Protein AF-A0AA38HRE5-F1 (afdb_monomer_lite)

Radius of gyration: 19.7 Å; chains: 1; bounding box: 34×54×56 Å

pLDDT: mean 73.83, std 14.95, range [38.78, 88.75]

Secondary structure (DSSP, 8-state):
--TTHHHHHHHHTSTTHHHHHHHHHHHHHTS-PPPGGGTHHHH---HHHHHHHHHHHHHHHHHHHHHTS----S---HHHHHHHHHHHHHHHHHHHHHHHHHHHHHHHHHHHHHS----------

InterPro domains:
  IPR055184 COMMD8, helical N-terminal domain [PF22838] (13-95)

Organism: NCBI:txid2755281

Foldseek 3Di:
DCVQLVLLLLCLPPPCLLVLLVQLLCCLLVNHHDDPVVPCPRRVDDPCNSVSNSVLLNVQLLCCLVVVHRDDVDCSDPSNSVSSVVSCVVCSVSNNVSVVVVVVVVVVVVVVVVPPPPPDDDDDD

Structure (mmCIF, N/CA/C/O backbone):
data_AF-A0AA38HRE5-F1
#
_entry.id   AF-A0AA38HRE5-F1
#
loop_
_atom_site.group_PDB
_atom_site.id
_atom_site.type_symbol
_atom_site.label_atom_id
_atom_site.label_alt_id
_atom_site.label_comp_id
_atom_site.label_asym_id
_atom_site.label_entity_id
_atom_site.label_seq_id
_atom_site.pdbx_PDB_ins_code
_atom_site.Cartn_x
_atom_site.Cartn_y
_atom_site.Cartn_z
_atom_site.occupancy
_atom_site.B_iso_or_equiv
_atom_site.auth_seq_id
_atom_site.auth_comp_id
_atom_site.auth_asym_id
_atom_site.auth_atom_id
_atom_site.pdbx_PDB_model_num
ATOM 1 N N . MET A 1 1 ? -7.333 11.075 -16.903 1.00 40.00 1 MET A N 1
ATOM 2 C CA . MET A 1 1 ? -6.446 10.182 -17.674 1.00 40.00 1 MET A CA 1
ATOM 3 C C . MET A 1 1 ? -5.690 9.348 -16.657 1.00 40.00 1 MET A C 1
ATOM 5 O O . MET A 1 1 ? -5.362 9.870 -15.601 1.00 40.00 1 MET A O 1
ATOM 9 N N . ALA A 1 2 ? -5.577 8.041 -16.874 1.00 45.72 2 ALA A N 1
ATOM 10 C CA . ALA A 1 2 ? -5.158 7.093 -15.846 1.00 45.72 2 ALA A CA 1
ATOM 11 C C . ALA A 1 2 ? -3.620 6.988 -15.777 1.00 45.72 2 ALA A C 1
ATOM 13 O O . ALA A 1 2 ? -3.050 5.948 -16.070 1.00 45.72 2 ALA A O 1
ATOM 14 N N . GLU A 1 3 ? -2.944 8.075 -15.398 1.00 49.94 3 GLU A N 1
ATOM 15 C CA . GLU A 1 3 ? -1.473 8.227 -15.467 1.00 49.94 3 GLU A CA 1
ATOM 16 C C . GLU A 1 3 ? -0.682 7.366 -14.449 1.00 49.94 3 GLU A C 1
ATOM 18 O O . GLU A 1 3 ? 0.523 7.512 -14.300 1.00 49.94 3 GLU A O 1
ATOM 23 N N . GLY A 1 4 ? -1.336 6.463 -13.708 1.00 51.53 4 GLY A N 1
ATOM 24 C CA . GLY A 1 4 ? -0.695 5.563 -12.725 1.00 51.53 4 GLY A CA 1
ATOM 25 C C . GLY A 1 4 ? -0.797 4.090 -13.064 1.00 51.53 4 GLY A C 1
ATOM 26 O O . GLY A 1 4 ? -0.166 3.254 -12.418 1.00 51.53 4 GLY A O 1
ATOM 27 N N . VAL A 1 5 ? -1.579 3.780 -14.094 1.00 59.25 5 VAL A N 1
ATOM 28 C CA . VAL A 1 5 ? -1.799 2.418 -14.562 1.00 59.25 5 VAL A CA 1
ATOM 29 C C . VAL A 1 5 ? -0.564 1.934 -15.311 1.00 59.25 5 VAL A C 1
ATOM 31 O O . VAL A 1 5 ? -0.135 0.812 -15.081 1.00 59.25 5 VAL A O 1
ATOM 34 N N . ASP A 1 6 ? 0.082 2.799 -16.097 1.00 66.31 6 ASP A N 1
ATOM 35 C CA . ASP A 1 6 ? 1.325 2.482 -16.807 1.00 66.31 6 ASP A CA 1
ATOM 36 C C . ASP A 1 6 ? 2.471 2.092 -15.864 1.00 66.31 6 ASP A C 1
ATOM 38 O O . ASP A 1 6 ? 3.144 1.087 -16.092 1.00 66.31 6 ASP A O 1
ATOM 42 N N . SER A 1 7 ? 2.672 2.821 -14.761 1.00 72.50 7 SER A N 1
ATOM 43 C CA . SER A 1 7 ? 3.726 2.494 -13.791 1.00 72.50 7 SER A CA 1
ATOM 44 C C . SER A 1 7 ? 3.420 1.180 -13.061 1.00 72.50 7 SER A C 1
ATOM 46 O O . SER A 1 7 ? 4.322 0.363 -12.874 1.00 72.50 7 SER A O 1
ATOM 48 N N . LEU A 1 8 ? 2.149 0.921 -12.718 1.00 73.12 8 LEU A N 1
ATOM 49 C CA . LEU A 1 8 ? 1.733 -0.345 -12.103 1.00 73.12 8 LEU 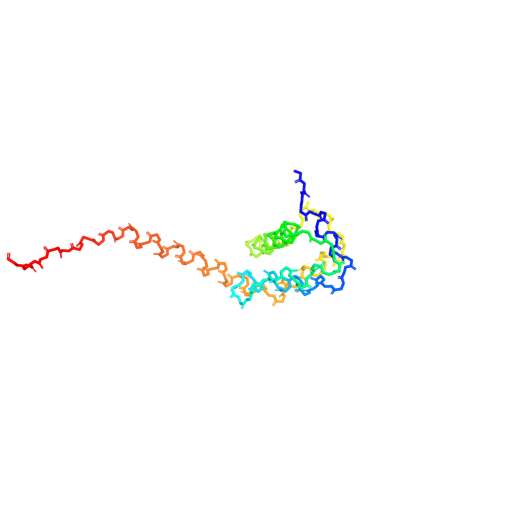A CA 1
ATOM 50 C C . LEU A 1 8 ? 1.853 -1.538 -13.068 1.00 73.12 8 LEU A C 1
ATOM 52 O O . LEU A 1 8 ? 2.235 -2.634 -12.664 1.00 73.12 8 LEU A O 1
ATOM 56 N N . LEU A 1 9 ? 1.569 -1.322 -14.353 1.00 73.94 9 LEU A N 1
ATOM 57 C CA . LEU A 1 9 ? 1.718 -2.325 -15.408 1.00 73.94 9 LEU A CA 1
ATOM 58 C C . LEU A 1 9 ? 3.190 -2.672 -15.675 1.00 73.94 9 LEU A C 1
ATOM 60 O O . LEU A 1 9 ? 3.493 -3.820 -15.995 1.00 73.94 9 LEU A O 1
ATOM 64 N N . LYS A 1 10 ? 4.121 -1.727 -15.488 1.00 74.88 10 LYS A N 1
ATOM 65 C CA . LYS A 1 10 ? 5.566 -2.006 -15.578 1.00 74.88 10 LYS A CA 1
ATOM 66 C C . LYS A 1 10 ? 6.028 -2.995 -14.504 1.00 74.88 10 LYS A C 1
ATOM 68 O O . LYS A 1 10 ? 6.782 -3.915 -14.808 1.00 74.88 10 LYS A O 1
ATOM 73 N N . ILE A 1 11 ? 5.544 -2.855 -13.267 1.00 76.56 11 ILE A N 1
ATOM 74 C CA . ILE A 1 11 ? 5.881 -3.783 -12.173 1.00 76.56 11 ILE A CA 1
ATOM 75 C C . ILE A 1 11 ? 5.045 -5.070 -12.196 1.00 76.56 11 ILE A C 1
ATOM 77 O O . ILE A 1 11 ? 5.478 -6.077 -11.646 1.00 76.56 11 ILE A O 1
ATOM 81 N N . ALA A 1 12 ? 3.895 -5.083 -12.876 1.00 72.06 12 ALA A N 1
ATOM 82 C CA . ALA A 1 12 ? 2.981 -6.226 -12.964 1.00 72.06 12 ALA A CA 1
ATOM 83 C C . ALA A 1 12 ? 3.637 -7.557 -13.367 1.00 72.06 12 ALA A C 1
ATOM 85 O O . ALA A 1 12 ? 3.205 -8.628 -12.933 1.00 72.06 12 ALA A O 1
ATOM 86 N N . ASN A 1 13 ? 4.666 -7.474 -14.212 1.00 69.12 13 ASN A N 1
ATOM 87 C CA . ASN A 1 13 ? 5.409 -8.617 -14.741 1.00 69.12 13 ASN A CA 1
ATOM 88 C C . ASN A 1 13 ? 6.721 -8.886 -13.991 1.00 69.12 13 ASN A C 1
ATOM 90 O O . ASN A 1 13 ? 7.458 -9.801 -14.351 1.00 69.12 13 ASN A O 1
ATOM 94 N N . SER A 1 14 ? 7.030 -8.095 -12.963 1.00 73.31 14 SER A N 1
ATOM 95 C CA . SER A 1 14 ? 8.265 -8.213 -12.199 1.00 73.31 14 SER A CA 1
ATOM 96 C C . SER A 1 14 ? 8.062 -9.031 -10.928 1.00 73.31 14 SER A C 1
ATOM 98 O O . SER A 1 14 ? 7.036 -8.950 -10.252 1.00 73.31 14 SER A O 1
ATOM 100 N N . GLN A 1 15 ? 9.091 -9.792 -10.558 1.00 79.62 15 GLN A N 1
ATOM 101 C CA . GLN A 1 15 ? 9.116 -10.583 -9.324 1.00 79.62 15 GLN A CA 1
ATOM 102 C C . GLN A 1 15 ? 9.094 -9.713 -8.060 1.00 79.62 15 GLN A C 1
ATOM 104 O O . GLN A 1 15 ? 8.826 -10.216 -6.971 1.00 79.62 15 GLN A O 1
ATOM 109 N N . VAL A 1 16 ? 9.336 -8.407 -8.200 1.00 83.19 16 VAL A N 1
ATOM 110 C CA . VAL A 1 16 ? 9.324 -7.446 -7.091 1.00 83.19 16 VAL A CA 1
ATOM 111 C C . VAL A 1 16 ? 7.922 -6.919 -6.766 1.00 83.19 16 VAL A C 1
ATOM 113 O O . VAL A 1 16 ? 7.768 -6.222 -5.766 1.00 83.19 16 VAL A O 1
ATOM 116 N N . LEU A 1 17 ? 6.889 -7.269 -7.552 1.00 84.56 17 LEU A N 1
ATOM 117 C CA . LEU A 1 17 ? 5.505 -6.838 -7.314 1.00 84.56 17 LEU A CA 1
ATOM 118 C C . LEU A 1 17 ? 5.000 -7.179 -5.902 1.00 84.56 17 LEU A C 1
ATOM 120 O O . LEU A 1 17 ? 4.535 -6.262 -5.225 1.00 84.56 17 LEU A O 1
ATOM 124 N N . PRO A 1 18 ? 5.103 -8.427 -5.400 1.00 84.75 18 PRO A N 1
ATOM 125 C CA . PRO A 1 18 ? 4.595 -8.752 -4.069 1.00 84.75 18 PRO A CA 1
ATOM 126 C C . PRO A 1 18 ? 5.320 -7.949 -2.985 1.00 84.75 18 PRO A C 1
ATOM 128 O O . PRO A 1 18 ? 4.694 -7.427 -2.065 1.00 84.75 18 PRO A O 1
ATOM 131 N N . GLN A 1 19 ? 6.639 -7.784 -3.126 1.00 86.56 19 GLN A N 1
ATOM 132 C CA . GLN A 1 19 ? 7.449 -7.009 -2.190 1.00 86.56 19 GLN A CA 1
ATOM 133 C C . GLN A 1 19 ? 7.069 -5.524 -2.202 1.00 86.56 19 GLN A C 1
ATOM 135 O O . GLN A 1 19 ? 6.920 -4.928 -1.138 1.00 86.56 19 GLN A O 1
ATOM 140 N N . PHE A 1 20 ? 6.825 -4.956 -3.383 1.00 87.62 20 PHE A N 1
ATOM 141 C CA . PHE A 1 20 ? 6.343 -3.587 -3.529 1.00 87.62 20 PHE A CA 1
ATOM 142 C C . PHE A 1 20 ? 4.970 -3.388 -2.882 1.00 87.62 20 PHE A C 1
ATOM 144 O O . PHE A 1 20 ? 4.762 -2.395 -2.187 1.00 87.62 20 PHE A O 1
ATOM 151 N N . LEU A 1 21 ? 4.042 -4.335 -3.059 1.00 88.56 21 LEU A N 1
ATOM 152 C CA . LEU A 1 21 ? 2.727 -4.288 -2.417 1.00 88.56 21 LEU A CA 1
ATOM 153 C C . LEU A 1 21 ? 2.846 -4.313 -0.887 1.00 88.56 21 LEU A C 1
ATOM 155 O O . LEU A 1 21 ? 2.174 -3.526 -0.220 1.00 88.56 21 LEU A O 1
ATOM 159 N N . HIS A 1 22 ? 3.728 -5.153 -0.338 1.00 87.81 22 HIS A N 1
ATOM 160 C CA . HIS A 1 22 ? 4.006 -5.185 1.099 1.00 87.81 22 HIS A CA 1
ATOM 161 C C . HIS A 1 22 ? 4.649 -3.886 1.601 1.00 87.81 22 HIS A C 1
ATOM 163 O O . HIS A 1 22 ? 4.147 -3.314 2.564 1.00 87.81 22 HIS A O 1
ATOM 169 N N . ASP A 1 23 ? 5.671 -3.358 0.916 1.00 87.69 23 ASP A N 1
ATOM 170 C CA . ASP A 1 23 ? 6.282 -2.067 1.270 1.00 87.69 23 ASP A CA 1
ATOM 171 C C . ASP A 1 23 ? 5.256 -0.915 1.181 1.00 87.69 23 ASP A C 1
ATOM 173 O O . ASP A 1 23 ? 5.303 0.008 1.990 1.00 87.69 23 ASP A O 1
ATOM 177 N N . CYS A 1 24 ? 4.287 -0.959 0.254 1.00 88.75 24 CYS A N 1
ATOM 178 C CA . CYS A 1 24 ? 3.202 0.030 0.191 1.00 88.75 24 CYS A CA 1
ATOM 179 C C . CYS A 1 24 ? 2.301 -0.012 1.429 1.00 88.75 24 CYS A C 1
ATOM 181 O O . CYS A 1 24 ? 1.848 1.044 1.882 1.00 88.75 24 CYS A O 1
ATOM 183 N N . VAL A 1 25 ? 2.022 -1.211 1.951 1.00 87.12 25 VAL A N 1
ATOM 184 C CA . VAL A 1 25 ? 1.254 -1.397 3.188 1.00 87.12 25 VAL A CA 1
ATOM 185 C C . VAL A 1 25 ? 2.078 -0.973 4.397 1.00 87.12 25 VAL A C 1
ATOM 187 O O . VAL A 1 25 ? 1.553 -0.253 5.233 1.00 87.12 25 VAL A O 1
ATOM 190 N N . ASP A 1 26 ? 3.355 -1.340 4.483 1.00 88.00 26 ASP A N 1
ATOM 191 C CA . ASP A 1 26 ? 4.209 -0.912 5.595 1.00 88.00 26 ASP A CA 1
ATOM 192 C C . ASP A 1 26 ? 4.406 0.613 5.628 1.00 88.00 26 ASP A C 1
ATOM 194 O O . ASP A 1 26 ? 4.454 1.204 6.709 1.00 88.00 26 ASP A O 1
ATOM 198 N N . ASP A 1 27 ? 4.449 1.267 4.463 1.00 87.25 27 ASP A N 1
ATOM 199 C CA . ASP A 1 27 ? 4.475 2.732 4.340 1.00 87.25 27 ASP A CA 1
ATOM 200 C C . ASP A 1 27 ? 3.136 3.341 4.776 1.00 87.25 27 ASP A C 1
ATOM 202 O O . ASP A 1 27 ? 3.107 4.394 5.410 1.00 87.25 27 ASP A O 1
ATOM 206 N N . LEU A 1 28 ? 2.030 2.643 4.498 1.00 84.94 28 LEU A N 1
ATOM 207 C CA . LEU A 1 28 ? 0.684 3.046 4.894 1.00 84.94 28 LEU A CA 1
ATOM 208 C C . LEU A 1 28 ? 0.457 2.914 6.406 1.00 84.94 28 LEU A C 1
ATOM 210 O O . LEU A 1 28 ? -0.115 3.823 7.000 1.00 84.94 28 LEU A O 1
ATOM 214 N N . THR A 1 29 ? 0.903 1.818 7.022 1.00 83.06 29 THR A N 1
ATOM 215 C CA . THR A 1 29 ? 0.771 1.549 8.466 1.00 83.06 29 THR A CA 1
ATOM 216 C C . THR A 1 29 ? 1.825 2.280 9.300 1.00 83.06 29 THR A C 1
ATOM 218 O O . THR A 1 29 ? 1.757 2.271 10.528 1.00 83.06 29 THR A O 1
ATOM 221 N N . GLY A 1 30 ? 2.806 2.917 8.652 1.00 80.38 30 GLY A N 1
ATOM 222 C CA . GLY A 1 30 ? 3.912 3.611 9.311 1.00 80.38 30 GLY A CA 1
ATOM 223 C C . GLY A 1 30 ? 4.986 2.676 9.876 1.00 80.38 30 GLY A C 1
ATOM 224 O O . GLY A 1 30 ? 5.830 3.120 10.651 1.00 80.38 30 GLY A O 1
ATOM 225 N N . THR A 1 31 ? 4.974 1.396 9.493 1.00 78.06 31 THR A N 1
ATOM 226 C CA . THR A 1 31 ? 5.952 0.391 9.934 1.00 78.06 31 THR A CA 1
ATOM 227 C C . THR A 1 31 ? 7.306 0.604 9.254 1.00 78.06 31 THR A C 1
ATOM 229 O O . THR A 1 31 ? 8.350 0.484 9.897 1.00 78.06 31 THR A O 1
ATOM 232 N N . LYS A 1 32 ? 7.315 0.931 7.955 1.00 81.81 32 LYS A N 1
ATOM 233 C CA . LYS A 1 32 ? 8.541 1.127 7.166 1.00 81.81 32 LYS A CA 1
ATOM 234 C C . LYS A 1 32 ? 8.255 1.967 5.923 1.00 81.81 32 LYS A C 1
ATOM 236 O O . LYS A 1 32 ? 7.298 1.698 5.217 1.00 81.81 32 LYS A O 1
ATOM 241 N N . GLN A 1 33 ? 9.106 2.946 5.612 1.00 78.44 33 GLN A N 1
ATOM 242 C CA . GLN A 1 33 ? 8.972 3.697 4.359 1.00 78.44 33 GLN A CA 1
ATOM 243 C C . GLN A 1 33 ? 9.434 2.879 3.155 1.00 78.44 33 GLN A C 1
ATOM 245 O O . GLN A 1 33 ? 10.528 2.303 3.155 1.00 78.44 33 GLN A O 1
ATOM 250 N N . ALA A 1 34 ? 8.619 2.895 2.104 1.00 79.19 34 ALA A N 1
ATOM 251 C CA . ALA A 1 34 ? 8.969 2.285 0.831 1.00 79.19 34 ALA A CA 1
ATOM 252 C C . ALA A 1 34 ? 10.138 3.060 0.195 1.00 79.19 34 ALA A C 1
ATOM 254 O O . ALA A 1 34 ? 10.052 4.273 -0.015 1.00 79.19 34 ALA A O 1
ATOM 255 N N . ASN A 1 35 ? 11.236 2.365 -0.116 1.00 78.38 35 ASN A N 1
ATOM 256 C CA . ASN A 1 35 ? 12.452 2.984 -0.645 1.00 78.38 35 ASN A CA 1
ATOM 257 C C . ASN A 1 35 ? 12.554 2.793 -2.162 1.00 78.38 35 ASN A C 1
ATOM 259 O O . ASN A 1 35 ? 12.695 1.669 -2.639 1.00 78.38 35 ASN A O 1
ATOM 263 N N . PHE A 1 36 ? 12.550 3.902 -2.902 1.00 79.50 36 PHE A N 1
ATOM 264 C CA . PHE A 1 36 ? 12.714 3.933 -4.357 1.00 79.50 36 PHE A CA 1
ATOM 265 C C . PHE A 1 36 ? 13.969 3.190 -4.849 1.00 79.50 36 PHE A C 1
ATOM 267 O O . PHE A 1 36 ? 13.916 2.477 -5.853 1.00 79.50 36 PHE A O 1
ATOM 274 N N . ASN A 1 37 ? 15.082 3.281 -4.113 1.00 78.38 37 ASN A N 1
ATOM 275 C CA . ASN A 1 37 ? 16.357 2.675 -4.510 1.00 78.38 37 ASN A CA 1
ATOM 276 C C . ASN A 1 37 ? 16.300 1.141 -4.589 1.00 78.38 37 ASN A C 1
ATOM 278 O O . ASN A 1 37 ? 17.140 0.542 -5.252 1.00 78.38 37 ASN A O 1
ATOM 282 N N . ASN A 1 38 ? 15.309 0.508 -3.954 1.00 78.75 38 ASN A N 1
ATOM 283 C CA . ASN A 1 38 ? 15.127 -0.942 -4.008 1.00 78.75 38 ASN A CA 1
ATOM 284 C C . ASN A 1 38 ? 14.522 -1.421 -5.339 1.00 78.75 38 ASN A C 1
ATOM 286 O O . ASN A 1 38 ? 14.550 -2.616 -5.612 1.00 78.75 38 ASN A O 1
ATOM 290 N N . TYR A 1 39 ? 13.967 -0.510 -6.144 1.00 75.19 39 TYR A N 1
ATOM 291 C CA . TYR A 1 39 ? 13.173 -0.836 -7.335 1.00 75.19 39 TYR A CA 1
ATOM 292 C C . TYR A 1 39 ? 13.721 -0.205 -8.623 1.00 75.19 39 TYR A C 1
ATOM 294 O O . TYR A 1 39 ? 13.384 -0.644 -9.720 1.00 75.19 39 TYR A O 1
ATOM 302 N N . ASN A 1 40 ? 14.585 0.807 -8.500 1.00 69.69 40 ASN A N 1
ATOM 303 C CA . ASN A 1 40 ? 15.119 1.564 -9.633 1.00 69.69 40 ASN A CA 1
ATOM 304 C C . ASN A 1 40 ? 15.967 0.721 -10.609 1.00 69.69 40 ASN A C 1
ATOM 306 O O . ASN A 1 40 ? 16.042 1.050 -11.787 1.00 69.69 40 ASN A O 1
ATOM 310 N N . SER A 1 41 ? 16.595 -0.362 -10.142 1.00 67.25 41 SER A N 1
ATOM 311 C CA . SER A 1 41 ? 17.531 -1.150 -10.959 1.00 67.25 41 SER A CA 1
ATOM 312 C C . SER A 1 41 ? 16.863 -2.019 -12.033 1.00 67.25 41 SER A C 1
ATOM 314 O O . SER A 1 41 ? 17.489 -2.274 -13.056 1.00 67.25 41 SER A O 1
ATOM 316 N N . ASP A 1 42 ? 15.614 -2.451 -11.826 1.00 65.25 42 ASP A N 1
ATOM 317 C CA . ASP A 1 42 ? 14.926 -3.420 -12.702 1.00 65.25 42 ASP A CA 1
ATOM 318 C C . ASP A 1 42 ? 13.787 -2.810 -13.536 1.00 65.25 42 ASP A C 1
ATOM 320 O O . ASP A 1 42 ? 13.370 -3.398 -14.530 1.00 65.25 42 ASP A O 1
ATOM 324 N N . LEU A 1 43 ? 13.249 -1.653 -13.132 1.00 69.81 43 LEU A N 1
ATOM 325 C CA . LEU A 1 43 ? 11.987 -1.122 -13.673 1.00 69.81 43 LEU A CA 1
ATOM 326 C C . LEU A 1 43 ? 12.124 0.210 -14.423 1.00 69.81 43 LEU A C 1
ATOM 328 O O . LEU A 1 43 ? 11.113 0.730 -14.900 1.00 69.81 43 LEU A O 1
ATOM 332 N N . GLU A 1 44 ? 13.340 0.773 -14.492 1.00 75.88 44 GLU A N 1
ATOM 333 C CA . GLU A 1 44 ? 13.619 2.110 -15.057 1.00 75.88 44 GLU A CA 1
ATOM 334 C C . GLU A 1 44 ? 12.612 3.172 -14.579 1.00 75.88 44 GLU A C 1
ATOM 336 O O . GLU A 1 44 ? 12.182 4.060 -15.318 1.00 75.88 44 GLU A O 1
ATOM 341 N N . TRP A 1 45 ? 12.158 3.041 -13.333 1.00 80.44 45 TRP A N 1
ATOM 342 C CA . TRP A 1 45 ? 11.174 3.945 -12.768 1.00 80.44 45 TRP A CA 1
ATOM 343 C C . TRP A 1 45 ? 11.796 5.299 -12.491 1.00 80.44 45 TRP A C 1
ATOM 345 O O . TRP A 1 45 ? 12.899 5.398 -11.964 1.00 80.44 45 TRP A O 1
ATOM 355 N N . THR A 1 46 ? 11.042 6.359 -12.754 1.00 83.12 46 THR A N 1
ATOM 356 C CA . THR A 1 46 ? 11.347 7.644 -12.138 1.00 83.12 46 THR A CA 1
ATOM 357 C C . THR A 1 46 ? 10.844 7.662 -10.693 1.00 83.12 46 THR A C 1
ATOM 359 O O . THR A 1 46 ? 9.978 6.880 -10.288 1.00 83.12 46 THR A O 1
ATOM 362 N N . ILE A 1 47 ? 11.361 8.592 -9.887 1.00 82.88 47 ILE A N 1
ATOM 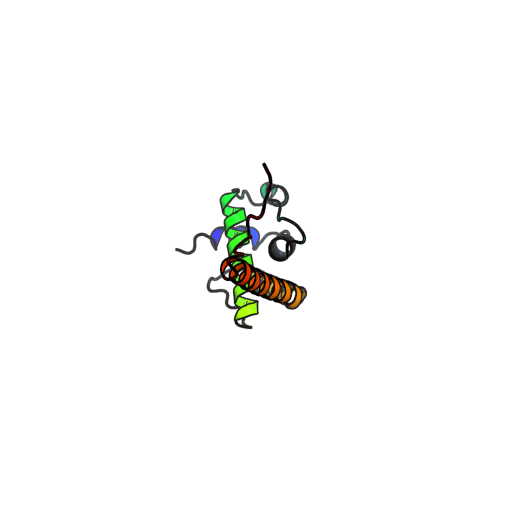363 C CA . ILE A 1 47 ? 10.834 8.836 -8.535 1.00 82.88 47 ILE A CA 1
ATOM 364 C C . ILE A 1 47 ? 9.334 9.172 -8.593 1.00 82.88 47 ILE A C 1
ATOM 366 O O . ILE A 1 47 ? 8.592 8.831 -7.670 1.00 82.88 47 ILE A O 1
ATOM 370 N N . ASP A 1 48 ? 8.885 9.828 -9.665 1.00 83.81 48 ASP A N 1
ATOM 371 C CA . ASP A 1 48 ? 7.476 10.150 -9.870 1.00 83.81 48 ASP A CA 1
ATOM 372 C C . ASP A 1 48 ? 6.649 8.886 -10.137 1.00 83.81 48 ASP A C 1
ATOM 374 O O . ASP A 1 48 ? 5.701 8.632 -9.396 1.00 83.81 48 ASP A O 1
ATOM 378 N N . ASP A 1 49 ? 7.088 8.022 -11.064 1.00 82.88 49 ASP A N 1
ATOM 379 C CA . ASP A 1 49 ? 6.457 6.720 -11.341 1.00 82.88 49 ASP A CA 1
ATOM 380 C C . ASP A 1 49 ? 6.277 5.890 -10.067 1.00 82.88 49 ASP A C 1
ATOM 382 O O . ASP A 1 49 ? 5.193 5.371 -9.791 1.00 82.88 49 ASP A O 1
ATOM 386 N N . PHE A 1 50 ? 7.337 5.788 -9.262 1.00 85.00 50 PHE A N 1
ATOM 387 C CA . PHE A 1 50 ? 7.314 5.041 -8.010 1.00 85.00 50 PHE A CA 1
ATOM 388 C C . PHE A 1 50 ? 6.306 5.621 -7.019 1.00 85.00 50 PHE A C 1
ATOM 390 O O . PHE A 1 50 ? 5.482 4.895 -6.457 1.00 85.00 50 PHE A O 1
ATOM 397 N N . ASN A 1 51 ? 6.347 6.937 -6.799 1.00 85.50 51 ASN A N 1
ATOM 398 C CA . ASN A 1 51 ? 5.423 7.594 -5.881 1.00 85.50 51 ASN A CA 1
ATOM 399 C C . ASN A 1 51 ? 3.979 7.504 -6.377 1.00 85.50 51 ASN A C 1
ATOM 401 O O . ASN A 1 51 ? 3.058 7.375 -5.565 1.00 85.50 51 ASN A O 1
ATOM 405 N N . HIS A 1 52 ? 3.774 7.545 -7.688 1.00 84.19 52 HIS A N 1
ATOM 406 C CA . HIS A 1 52 ? 2.460 7.467 -8.295 1.00 84.19 52 HIS A CA 1
ATOM 407 C C . HIS A 1 52 ? 1.869 6.055 -8.202 1.00 84.19 52 HIS A C 1
ATOM 409 O O . HIS A 1 52 ? 0.729 5.893 -7.751 1.00 84.19 52 HIS A O 1
ATOM 415 N N . ALA A 1 53 ? 2.664 5.025 -8.504 1.00 85.00 53 ALA A N 1
ATOM 416 C CA . ALA A 1 53 ? 2.305 3.625 -8.293 1.00 85.00 53 ALA A CA 1
ATOM 417 C C . ALA A 1 53 ? 1.987 3.354 -6.815 1.00 85.00 53 ALA A C 1
ATOM 419 O O . ALA A 1 53 ? 0.929 2.807 -6.495 1.00 85.00 53 ALA A O 1
ATOM 420 N N . LYS A 1 54 ? 2.847 3.826 -5.901 1.00 88.38 54 LYS A N 1
ATOM 421 C CA . LYS A 1 54 ? 2.663 3.673 -4.451 1.00 88.38 54 LYS A CA 1
ATOM 422 C C . LYS A 1 54 ? 1.344 4.283 -3.986 1.00 88.38 54 LYS A C 1
ATOM 424 O O . LYS A 1 54 ? 0.540 3.608 -3.344 1.00 88.38 54 LYS A O 1
ATOM 429 N N . ARG A 1 55 ? 1.082 5.544 -4.348 1.00 86.94 55 ARG A N 1
ATOM 430 C CA . ARG A 1 55 ? -0.171 6.238 -4.000 1.00 86.94 55 ARG A CA 1
ATOM 431 C C . ARG A 1 55 ? -1.393 5.529 -4.575 1.00 86.94 55 ARG A C 1
ATOM 433 O O . ARG A 1 55 ? -2.417 5.461 -3.900 1.00 86.94 55 ARG A O 1
ATOM 440 N N . SER A 1 56 ? -1.288 4.991 -5.787 1.00 85.75 56 SER A N 1
ATOM 441 C CA . SER A 1 56 ? -2.378 4.260 -6.440 1.00 85.75 56 SER A CA 1
ATOM 442 C C . SER A 1 56 ? -2.729 2.978 -5.681 1.00 85.75 56 SER A C 1
ATOM 444 O O . SER A 1 56 ? -3.895 2.771 -5.343 1.00 85.75 56 SER A O 1
ATOM 446 N N . VAL A 1 57 ? -1.727 2.169 -5.319 1.00 87.56 57 VAL A N 1
ATOM 447 C CA . VAL A 1 57 ? -1.911 0.952 -4.505 1.00 87.56 57 VAL A CA 1
ATOM 448 C C . VAL A 1 57 ? -2.487 1.287 -3.134 1.00 87.56 57 VAL A C 1
ATOM 450 O O . VAL A 1 57 ? -3.489 0.707 -2.718 1.00 87.56 57 VAL A O 1
ATOM 453 N N . GLN A 1 58 ? -1.904 2.269 -2.445 1.00 87.94 58 GLN A N 1
ATOM 454 C CA . GLN A 1 58 ? -2.388 2.701 -1.135 1.00 87.94 58 GLN A CA 1
ATOM 455 C C . GLN A 1 58 ? -3.839 3.187 -1.203 1.00 87.94 58 GLN A C 1
ATOM 457 O O . GLN A 1 58 ? -4.635 2.873 -0.319 1.00 87.94 58 GLN A O 1
ATOM 462 N N . LYS A 1 59 ? -4.221 3.913 -2.260 1.00 86.56 59 LYS A N 1
ATOM 463 C CA . LYS A 1 59 ? -5.604 4.353 -2.471 1.00 86.56 59 LYS A CA 1
ATOM 464 C C . LYS A 1 59 ? -6.551 3.165 -2.647 1.00 86.56 59 LYS A C 1
ATOM 466 O O . LYS A 1 59 ? -7.604 3.167 -2.012 1.00 86.56 59 LYS A O 1
ATOM 471 N N . ILE A 1 60 ? -6.173 2.161 -3.445 1.00 86.44 60 ILE A N 1
ATOM 472 C CA . ILE A 1 60 ? -6.962 0.931 -3.621 1.00 86.44 60 ILE A CA 1
ATOM 473 C C . ILE A 1 60 ? -7.163 0.240 -2.275 1.00 86.44 60 ILE A C 1
ATOM 475 O O . ILE A 1 60 ? -8.299 -0.059 -1.920 1.00 86.44 60 ILE A O 1
ATOM 479 N N . TYR A 1 61 ? -6.100 0.036 -1.495 1.00 87.38 61 TYR A N 1
ATOM 480 C CA . TYR A 1 61 ? -6.204 -0.614 -0.188 1.00 87.38 61 TYR A CA 1
ATOM 481 C C . TYR A 1 61 ? -7.090 0.159 0.785 1.00 87.38 61 TYR A C 1
ATOM 483 O O . TYR A 1 61 ? -7.989 -0.425 1.387 1.00 87.38 61 TYR A O 1
ATOM 491 N N . ARG A 1 62 ? -6.910 1.481 0.889 1.00 85.38 62 ARG A N 1
ATOM 492 C CA . ARG A 1 62 ? -7.757 2.327 1.741 1.00 85.38 62 ARG A CA 1
ATOM 493 C C . ARG A 1 62 ? -9.232 2.220 1.344 1.00 85.38 62 ARG A C 1
ATOM 495 O O . ARG A 1 62 ? -10.074 1.985 2.203 1.00 85.38 62 ARG 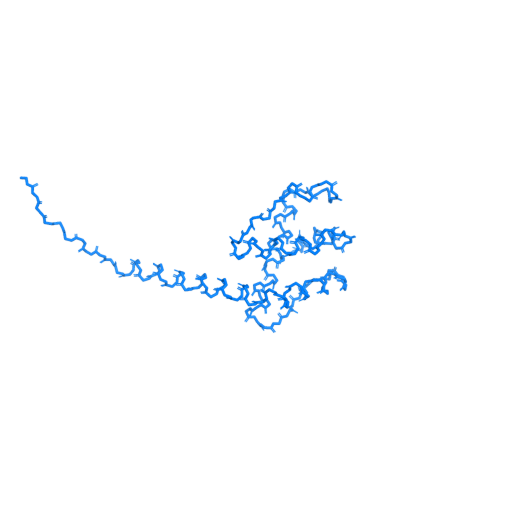A O 1
ATOM 502 N N . GLN A 1 63 ? -9.545 2.370 0.057 1.00 84.88 63 GLN A N 1
ATOM 503 C CA . GLN A 1 63 ? -10.919 2.256 -0.446 1.00 84.88 63 GLN A CA 1
ATOM 504 C C . GLN A 1 63 ? -11.486 0.853 -0.230 1.00 84.88 63 GLN A C 1
ATOM 506 O O . GLN A 1 63 ? -12.632 0.724 0.189 1.00 84.88 63 GLN A O 1
ATOM 511 N N . SER A 1 64 ? -10.673 -0.183 -0.435 1.00 85.50 64 SER A N 1
ATOM 512 C CA . SER A 1 64 ? -11.107 -1.573 -0.285 1.00 85.50 64 SER A CA 1
ATOM 513 C C . SER A 1 64 ? -11.485 -1.909 1.150 1.00 85.50 64 SER A C 1
ATOM 515 O O . SER A 1 64 ? -12.476 -2.594 1.379 1.00 85.50 64 SER A O 1
ATOM 517 N N . VAL A 1 65 ? -10.730 -1.397 2.123 1.00 85.62 65 VAL A N 1
ATOM 518 C CA . VAL A 1 65 ? -11.041 -1.568 3.546 1.00 85.62 65 VAL A CA 1
ATOM 519 C C . VAL A 1 65 ? -12.265 -0.747 3.961 1.00 85.62 65 VAL A C 1
ATOM 521 O O . VAL A 1 65 ? -13.075 -1.225 4.746 1.00 85.62 65 VAL A O 1
ATOM 524 N N . ILE A 1 66 ? -12.431 0.470 3.430 1.00 82.44 66 ILE A N 1
ATOM 525 C CA . ILE A 1 66 ? -13.575 1.340 3.758 1.00 82.44 66 ILE A CA 1
ATOM 526 C C . ILE A 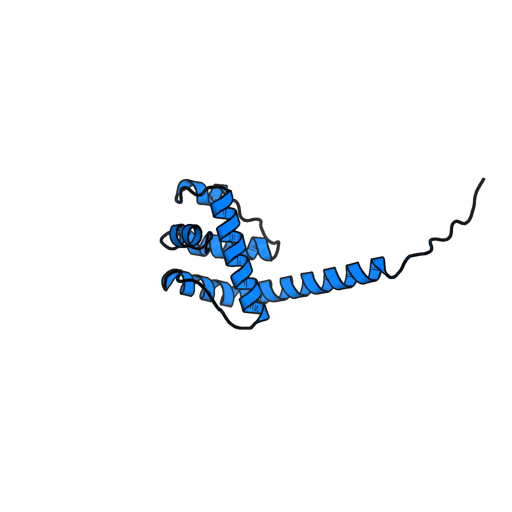1 66 ? -14.888 0.791 3.184 1.00 82.44 66 ILE A C 1
ATOM 528 O O . ILE A 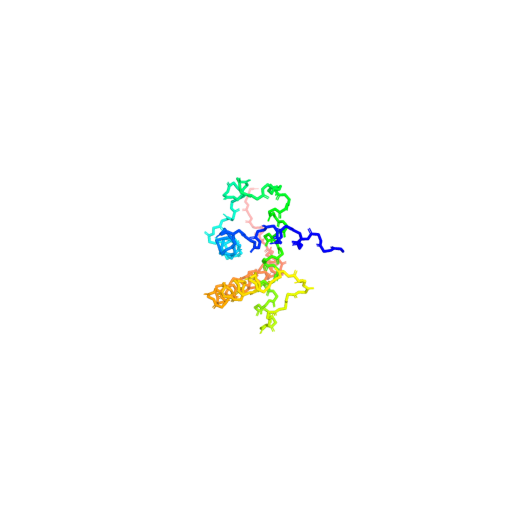1 66 ? -15.907 0.817 3.870 1.00 82.44 66 ILE A O 1
ATOM 532 N N . ASN A 1 67 ? -14.863 0.312 1.940 1.00 81.56 67 ASN A N 1
ATOM 533 C CA . ASN A 1 67 ? -16.048 -0.153 1.216 1.00 81.56 67 ASN A CA 1
ATOM 534 C C . ASN A 1 67 ? -16.274 -1.670 1.350 1.00 81.56 67 ASN A C 1
ATOM 536 O O . ASN A 1 67 ? -17.211 -2.192 0.752 1.00 81.56 67 ASN A O 1
ATOM 540 N N . ASP A 1 68 ? -15.401 -2.373 2.080 1.00 78.19 68 ASP A N 1
ATOM 541 C CA . ASP A 1 68 ? -15.351 -3.840 2.191 1.00 78.19 68 ASP A CA 1
ATOM 542 C C . ASP A 1 68 ? -15.358 -4.569 0.829 1.00 78.19 68 ASP A C 1
ATOM 544 O O . ASP A 1 68 ? -15.815 -5.702 0.693 1.00 78.19 68 ASP A O 1
ATOM 548 N N . LYS A 1 69 ? -14.861 -3.906 -0.221 1.00 77.75 69 LYS A N 1
ATOM 549 C CA . LYS A 1 69 ? -14.899 -4.395 -1.601 1.00 77.75 69 LYS A CA 1
ATOM 550 C C . LYS A 1 69 ? -13.652 -3.961 -2.352 1.00 77.75 69 LYS A C 1
ATOM 552 O O . LYS A 1 69 ? -13.329 -2.779 -2.395 1.00 77.75 69 LYS A O 1
ATOM 557 N N . VAL A 1 70 ? -12.980 -4.914 -2.993 1.00 75.88 70 VAL A N 1
ATOM 558 C CA . VAL A 1 70 ? -11.841 -4.621 -3.872 1.00 75.88 70 VAL A CA 1
ATOM 559 C C . VAL A 1 70 ? -12.367 -4.175 -5.229 1.00 75.88 70 VAL A C 1
ATOM 561 O O . VAL A 1 70 ? -12.784 -5.003 -6.037 1.00 75.88 70 VAL A O 1
ATOM 564 N N . GLU A 1 71 ? -12.361 -2.868 -5.470 1.00 71.12 71 GLU A N 1
ATOM 565 C CA . GLU A 1 71 ? -12.669 -2.287 -6.778 1.00 71.12 71 GLU A CA 1
ATOM 566 C C . GLU A 1 71 ? -11.396 -1.712 -7.386 1.00 71.12 71 GLU A C 1
ATOM 568 O O . GLU A 1 71 ? -10.862 -0.702 -6.926 1.00 71.12 71 GLU A O 1
ATOM 573 N N . ILE A 1 72 ? -10.897 -2.384 -8.422 1.00 71.62 72 ILE A N 1
ATOM 574 C CA . ILE A 1 72 ? -9.811 -1.872 -9.248 1.00 71.62 72 ILE A CA 1
ATOM 575 C C . ILE A 1 72 ? -10.465 -1.271 -10.491 1.00 71.62 72 ILE A C 1
ATOM 577 O O . ILE A 1 72 ? -10.951 -1.988 -11.359 1.00 71.62 72 ILE A O 1
ATOM 581 N N . GLU A 1 73 ? -10.512 0.058 -10.565 1.00 65.69 73 GLU A N 1
ATOM 582 C CA . GLU A 1 73 ? -11.182 0.793 -11.653 1.00 65.69 73 GLU A CA 1
ATOM 583 C C . GLU A 1 73 ? -10.434 0.716 -13.002 1.00 65.69 73 GLU A C 1
ATOM 585 O O . GLU A 1 73 ? -10.834 1.340 -13.983 1.00 65.69 73 GLU A O 1
ATOM 590 N N . PHE A 1 74 ? -9.322 -0.018 -13.064 1.00 68.56 74 PHE A N 1
ATOM 591 C CA . PHE A 1 74 ? -8.427 -0.068 -14.211 1.00 68.56 74 PHE A CA 1
ATOM 592 C C . PHE A 1 74 ? -7.857 -1.473 -14.434 1.00 68.56 74 PHE A C 1
ATOM 594 O O . PHE A 1 74 ? -7.609 -2.228 -13.498 1.00 68.56 74 PHE A O 1
ATOM 601 N N . SER A 1 75 ? -7.639 -1.829 -15.700 1.00 67.81 75 SER A N 1
ATOM 602 C CA . SER A 1 75 ? -7.201 -3.171 -16.087 1.00 67.81 75 SER A CA 1
ATOM 603 C C . SER A 1 75 ? -5.703 -3.358 -15.818 1.00 67.81 75 SER A C 1
ATOM 605 O O . SER A 1 75 ? -4.872 -3.013 -16.652 1.00 67.81 75 SER A O 1
ATOM 607 N N . VAL A 1 76 ? -5.358 -3.899 -14.647 1.00 68.12 76 VAL A N 1
ATOM 608 C CA . VAL A 1 76 ? -3.969 -4.184 -14.215 1.00 68.12 76 VAL A CA 1
ATOM 609 C C . VAL A 1 76 ? -3.473 -5.587 -14.581 1.00 68.12 76 VAL A C 1
ATOM 611 O O . VAL A 1 76 ? -2.321 -5.924 -14.320 1.00 68.12 76 VAL A O 1
ATOM 614 N N . GLY A 1 77 ? -4.330 -6.400 -15.203 1.00 70.94 77 GLY A N 1
ATOM 615 C CA . GLY A 1 77 ? -4.079 -7.813 -15.489 1.00 70.94 77 GLY A CA 1
ATOM 616 C C . GLY A 1 77 ? -4.370 -8.721 -14.288 1.00 70.94 77 GLY A C 1
ATOM 617 O O . GLY A 1 77 ? -4.146 -8.349 -13.134 1.00 70.94 77 GLY A O 1
ATOM 618 N N . ASP A 1 78 ? -4.847 -9.940 -14.561 1.00 77.44 78 ASP A N 1
ATOM 619 C CA . ASP A 1 78 ? -5.303 -10.901 -13.541 1.00 77.44 78 ASP A CA 1
ATOM 620 C C . ASP A 1 78 ? -4.243 -11.240 -12.486 1.00 77.44 78 ASP A C 1
ATOM 622 O O . ASP A 1 78 ? -4.571 -11.543 -11.338 1.00 77.44 78 ASP A O 1
ATOM 626 N N . ASN A 1 79 ? -2.962 -11.203 -12.868 1.00 78.88 79 ASN A N 1
ATOM 627 C CA . ASN A 1 79 ? -1.857 -11.477 -11.955 1.00 78.88 79 ASN A CA 1
ATOM 628 C C . ASN A 1 79 ? -1.754 -10.405 -10.861 1.00 78.88 79 ASN A C 1
ATOM 630 O O . ASN A 1 79 ? -1.666 -10.725 -9.679 1.00 78.88 79 ASN A O 1
ATOM 634 N N . VAL A 1 80 ? -1.825 -9.131 -11.247 1.00 80.94 80 VAL A N 1
ATOM 635 C CA . VAL A 1 80 ? -1.707 -8.009 -10.309 1.00 80.94 80 VAL A CA 1
ATOM 636 C C . VAL A 1 80 ? -2.916 -7.936 -9.401 1.00 80.94 80 VAL A C 1
ATOM 638 O O . VAL A 1 80 ? -2.765 -7.774 -8.195 1.00 80.94 80 VAL A O 1
ATOM 641 N N . GLU A 1 81 ? -4.114 -8.108 -9.958 1.00 82.62 81 GLU A N 1
ATOM 642 C CA . GLU A 1 81 ? -5.341 -8.130 -9.165 1.00 82.62 81 GLU A CA 1
ATOM 643 C C . GLU A 1 81 ? -5.304 -9.238 -8.105 1.00 82.62 81 GLU A C 1
ATOM 645 O O . GLU A 1 81 ? -5.683 -9.012 -6.953 1.00 82.62 81 GLU A O 1
ATOM 650 N N . ARG A 1 82 ? -4.804 -10.423 -8.467 1.00 84.06 82 ARG A N 1
ATOM 651 C CA . ARG A 1 82 ? -4.648 -11.541 -7.533 1.00 84.06 82 ARG A CA 1
ATOM 652 C C . ARG A 1 82 ? -3.663 -11.220 -6.414 1.00 84.06 82 ARG A C 1
ATOM 654 O O . ARG A 1 82 ? -3.981 -11.466 -5.253 1.00 84.06 82 ARG A O 1
ATOM 661 N N . GLU A 1 83 ? -2.502 -10.664 -6.743 1.00 85.94 83 GLU A N 1
ATOM 662 C CA . GLU A 1 83 ? -1.487 -10.318 -5.742 1.00 85.94 83 GLU A CA 1
ATOM 663 C C . GLU A 1 83 ? -1.954 -9.176 -4.824 1.00 85.94 83 GLU A C 1
ATOM 665 O O . GLU A 1 83 ? -1.750 -9.246 -3.612 1.00 85.94 83 GLU A O 1
ATOM 670 N N . ILE A 1 84 ? -2.669 -8.178 -5.361 1.00 85.44 84 ILE A N 1
ATOM 671 C CA . ILE A 1 84 ? -3.308 -7.110 -4.573 1.00 85.44 84 ILE A CA 1
ATOM 672 C C . ILE A 1 84 ? -4.322 -7.705 -3.596 1.00 85.44 84 ILE A C 1
ATOM 674 O O . ILE A 1 84 ? -4.273 -7.391 -2.407 1.00 85.44 84 ILE A O 1
ATOM 678 N N . LYS A 1 85 ? -5.224 -8.579 -4.061 1.00 85.12 85 LYS A N 1
ATOM 679 C CA . LYS A 1 85 ? -6.219 -9.228 -3.191 1.00 85.12 85 LYS A CA 1
ATOM 680 C C . LYS A 1 85 ? -5.551 -10.046 -2.094 1.00 85.12 85 LYS A C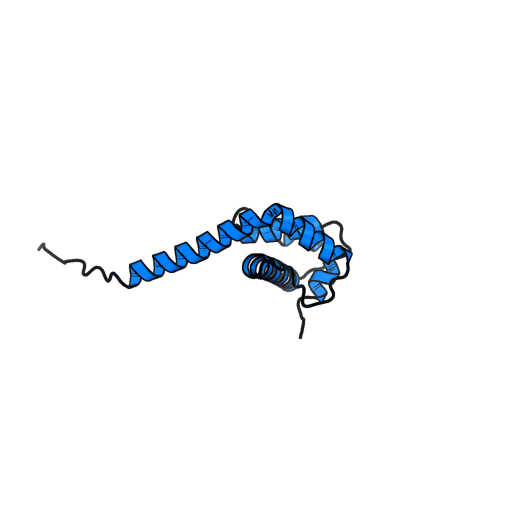 1
ATOM 682 O O . LYS A 1 85 ? -5.894 -9.886 -0.930 1.00 85.12 85 LYS A O 1
ATOM 687 N N . LYS A 1 86 ? -4.544 -10.844 -2.446 1.00 87.12 86 LYS A N 1
ATOM 688 C CA . LYS A 1 86 ? -3.802 -11.674 -1.495 1.00 87.12 86 LYS A CA 1
ATOM 689 C C . LYS A 1 86 ? -3.092 -10.837 -0.429 1.00 87.12 86 LYS A C 1
ATOM 691 O O . LYS A 1 86 ? -3.160 -11.162 0.752 1.00 87.12 86 LYS A O 1
ATOM 696 N N . CYS A 1 87 ? -2.422 -9.755 -0.827 1.00 87.38 87 CYS A N 1
ATOM 697 C CA . CYS A 1 87 ? -1.758 -8.849 0.109 1.00 87.38 87 CYS A CA 1
ATOM 698 C C . CYS A 1 87 ? -2.778 -8.139 1.014 1.00 87.38 87 CYS A C 1
ATOM 700 O O . CYS A 1 87 ? -2.572 -8.053 2.226 1.00 87.38 87 CYS A O 1
ATOM 702 N N . LEU A 1 88 ? -3.907 -7.702 0.444 1.00 86.06 88 LEU A N 1
ATOM 703 C CA . LEU A 1 88 ? -4.995 -7.091 1.197 1.00 86.06 88 LEU A CA 1
ATOM 704 C C . LEU A 1 88 ? -5.589 -8.058 2.220 1.00 86.06 88 LEU A C 1
ATOM 706 O O . LEU A 1 88 ? -5.733 -7.670 3.367 1.00 86.06 88 LEU A O 1
ATOM 710 N N . GLU A 1 89 ? -5.911 -9.298 1.851 1.00 86.94 89 GLU A N 1
ATOM 711 C CA . GLU A 1 89 ? -6.469 -10.287 2.784 1.00 86.94 89 GLU A CA 1
ATOM 712 C C . GLU A 1 89 ? -5.539 -10.553 3.974 1.00 86.94 89 GLU A C 1
ATOM 714 O O . GLU A 1 89 ? -6.012 -10.707 5.095 1.00 86.94 89 GLU A O 1
ATOM 719 N N . LEU A 1 90 ? -4.220 -10.546 3.753 1.00 87.50 90 LEU A N 1
ATOM 720 C CA . LEU A 1 90 ? -3.231 -10.760 4.813 1.00 87.50 90 LEU A CA 1
ATOM 721 C C . LEU A 1 90 ? -3.073 -9.566 5.761 1.00 87.50 90 LEU A C 1
ATOM 723 O O . LEU A 1 90 ? -2.699 -9.761 6.914 1.00 87.50 90 LEU A O 1
ATOM 727 N N . ARG A 1 91 ? -3.285 -8.338 5.275 1.00 85.12 91 ARG A N 1
ATOM 728 C CA . ARG A 1 91 ? -2.988 -7.096 6.016 1.00 85.12 91 ARG A CA 1
ATOM 729 C C . ARG A 1 91 ? -4.213 -6.192 6.192 1.00 85.12 91 ARG A C 1
ATOM 731 O O . ARG A 1 91 ? -4.072 -5.023 6.549 1.00 85.12 91 ARG A O 1
ATOM 738 N N . LYS A 1 92 ? -5.421 -6.703 5.938 1.00 84.81 92 LYS A N 1
ATOM 739 C CA . LYS A 1 92 ? -6.682 -5.946 6.010 1.00 84.81 92 LYS A CA 1
ATOM 740 C C . LYS A 1 92 ? -6.867 -5.319 7.388 1.00 84.81 92 LYS A C 1
ATOM 742 O O . LYS A 1 92 ? -7.198 -4.138 7.474 1.00 84.81 92 LYS A O 1
ATOM 747 N N . ASP A 1 93 ? -6.618 -6.094 8.440 1.00 85.31 93 ASP A N 1
ATOM 748 C CA . ASP A 1 93 ? -6.737 -5.651 9.829 1.00 85.31 93 ASP A CA 1
ATOM 749 C C . ASP A 1 93 ? -5.722 -4.557 10.182 1.00 85.31 93 ASP A C 1
ATOM 751 O O . ASP A 1 93 ? -6.108 -3.555 10.782 1.00 85.31 93 ASP A O 1
ATOM 755 N N . ASP A 1 94 ? -4.463 -4.669 9.738 1.00 85.56 94 ASP A N 1
ATOM 756 C CA . ASP A 1 94 ? -3.451 -3.621 9.947 1.00 85.56 94 ASP A CA 1
ATOM 757 C C . ASP A 1 94 ? -3.862 -2.296 9.290 1.00 85.56 94 ASP A C 1
ATOM 759 O O . ASP A 1 94 ? -3.733 -1.210 9.871 1.00 85.56 94 ASP A O 1
ATOM 763 N N . ILE A 1 95 ? -4.370 -2.377 8.056 1.00 86.06 95 ILE A N 1
ATOM 764 C CA . ILE A 1 95 ? -4.814 -1.210 7.290 1.00 86.06 95 ILE A CA 1
ATOM 765 C C . ILE A 1 95 ? -6.045 -0.594 7.960 1.00 86.06 95 ILE A C 1
ATOM 767 O O . ILE A 1 95 ? -6.118 0.626 8.108 1.00 86.06 95 ILE A O 1
ATOM 771 N N . PHE A 1 96 ? -6.999 -1.419 8.395 1.00 86.12 96 PHE A N 1
ATOM 772 C CA . PHE A 1 96 ? -8.187 -0.965 9.110 1.00 86.12 96 PHE A CA 1
ATOM 773 C C . PHE A 1 96 ? -7.826 -0.280 10.429 1.00 86.12 96 PHE A C 1
ATOM 775 O O . PHE A 1 96 ? -8.279 0.838 10.678 1.00 86.12 96 PHE A O 1
ATOM 782 N N . GLU A 1 97 ? -6.967 -0.895 11.242 1.00 86.12 97 GLU A N 1
ATOM 783 C CA . GLU A 1 97 ? -6.500 -0.315 12.499 1.00 86.12 97 GLU A CA 1
ATOM 784 C C . GLU A 1 97 ? -5.819 1.039 12.261 1.00 86.12 97 GLU A C 1
ATOM 786 O O . GLU A 1 97 ? -6.105 2.015 12.959 1.00 86.12 97 GLU A O 1
ATOM 791 N N . THR A 1 98 ? -4.972 1.127 11.235 1.00 85.69 98 THR A N 1
ATOM 792 C CA . THR A 1 98 ? -4.315 2.376 10.831 1.00 85.69 98 THR A CA 1
ATOM 793 C C . THR A 1 98 ? -5.331 3.448 10.445 1.00 85.69 98 THR A C 1
ATOM 795 O O . THR A 1 98 ? -5.264 4.569 10.947 1.00 85.69 98 THR A O 1
ATOM 798 N N . LEU A 1 99 ? -6.317 3.112 9.610 1.00 83.12 99 LEU A N 1
ATOM 799 C CA . LEU A 1 99 ? -7.368 4.044 9.192 1.00 83.12 99 LEU A CA 1
ATOM 800 C C . LEU A 1 99 ? -8.227 4.526 10.368 1.00 83.12 99 LEU A C 1
ATOM 802 O O . LEU A 1 99 ? -8.604 5.702 10.428 1.00 83.12 99 LEU A O 1
ATOM 806 N N . VAL A 1 100 ? -8.532 3.637 11.315 1.00 83.56 100 VAL A N 1
ATOM 807 C CA . VAL A 1 100 ? -9.251 3.980 12.547 1.00 83.56 100 VAL A CA 1
ATOM 808 C C . VAL A 1 100 ? -8.400 4.905 13.417 1.00 83.56 100 VAL A C 1
ATOM 810 O O . VAL A 1 100 ? -8.908 5.934 13.867 1.00 83.56 100 VAL A O 1
ATOM 813 N N . LYS A 1 101 ? -7.107 4.607 13.601 1.00 80.56 101 LYS A N 1
ATOM 814 C CA . LYS A 1 101 ? -6.160 5.478 14.317 1.00 80.56 101 LYS A CA 1
ATOM 815 C C . LYS A 1 101 ? -6.068 6.858 13.666 1.00 80.56 101 LYS A C 1
ATOM 817 O O . LYS A 1 101 ? -6.194 7.849 14.379 1.00 80.56 101 LYS A O 1
ATOM 822 N N . GLU A 1 102 ? -5.933 6.948 12.341 1.00 77.19 102 GLU A N 1
ATOM 823 C CA . GLU A 1 102 ? -5.923 8.229 11.617 1.00 77.19 102 GLU A CA 1
ATOM 824 C C . GLU A 1 102 ? -7.204 9.035 11.882 1.00 77.19 102 GLU A C 1
ATOM 826 O O . GLU A 1 102 ? -7.129 10.214 12.236 1.00 77.19 102 GLU A O 1
ATOM 831 N N . LYS A 1 103 ? -8.390 8.414 11.781 1.00 73.94 103 LYS A N 1
ATOM 832 C CA . LYS A 1 103 ? -9.663 9.099 12.070 1.00 73.94 103 LYS A CA 1
ATOM 833 C C . LYS A 1 103 ? -9.784 9.539 13.529 1.00 73.94 103 LYS A C 1
ATOM 835 O O . LYS A 1 103 ? -10.250 10.650 13.784 1.00 73.94 103 LYS A O 1
ATOM 840 N N . LEU A 1 104 ? -9.371 8.699 14.477 1.00 68.31 104 LEU A N 1
ATOM 841 C CA . LEU A 1 104 ? -9.403 9.019 15.905 1.00 68.31 104 LEU A CA 1
ATOM 842 C C . LEU A 1 104 ? -8.452 10.173 16.237 1.00 68.31 104 LEU A C 1
ATOM 844 O O . LEU A 1 104 ? -8.866 11.127 16.890 1.00 68.31 104 LEU A O 1
ATOM 848 N N . VAL A 1 105 ? -7.216 10.140 15.736 1.00 62.84 105 VAL A N 1
ATOM 849 C CA . VAL A 1 105 ? -6.226 11.213 15.927 1.00 62.84 105 VAL A CA 1
ATOM 850 C C . VAL A 1 105 ? -6.729 12.531 15.337 1.00 62.84 105 VAL A C 1
ATOM 852 O O . VAL A 1 105 ? -6.638 13.568 15.996 1.00 62.84 105 VAL A O 1
ATOM 855 N N . ASN A 1 106 ? -7.344 12.501 14.151 1.00 58.81 106 ASN A N 1
ATOM 856 C CA . ASN A 1 106 ? -7.909 13.703 13.536 1.00 58.81 106 ASN A CA 1
ATOM 857 C C . ASN A 1 106 ? -9.114 14.251 14.334 1.00 58.81 106 ASN A C 1
ATOM 859 O O . ASN A 1 106 ? -9.289 15.463 14.464 1.00 58.81 106 ASN A O 1
ATOM 863 N N . SER A 1 107 ? -9.908 13.367 14.948 1.00 54.62 107 SER A N 1
ATOM 864 C CA . SER A 1 107 ? -11.021 13.752 15.824 1.00 54.62 107 SER A CA 1
ATOM 865 C C . SER A 1 107 ? -10.556 14.321 17.175 1.00 54.62 107 SER A C 1
ATOM 867 O O . SER A 1 107 ? -11.198 15.224 17.712 1.00 54.62 107 SER A O 1
ATOM 869 N N . VAL A 1 108 ? -9.428 13.846 17.717 1.00 50.47 108 VAL A N 1
ATOM 870 C CA . VAL A 1 108 ? -8.828 14.358 18.966 1.00 50.47 108 VAL A CA 1
ATOM 871 C C . VAL A 1 108 ? -8.106 15.695 18.737 1.00 50.47 108 VAL A C 1
ATOM 873 O O . VAL A 1 108 ? -8.186 16.591 19.582 1.00 50.47 108 VAL A O 1
ATOM 876 N N . GLY A 1 109 ? -7.474 15.890 17.574 1.00 47.91 109 GLY A N 1
ATOM 877 C CA . GLY A 1 109 ? -6.895 17.180 17.175 1.00 47.91 109 GLY A CA 1
ATOM 878 C C . GLY A 1 109 ? -7.943 18.296 17.062 1.00 47.91 109 GLY A C 1
ATOM 879 O O . GLY A 1 109 ? -7.714 19.417 17.521 1.00 47.91 109 GLY A O 1
ATOM 880 N N . ALA A 1 110 ? -9.135 17.970 16.554 1.00 45.78 110 ALA A N 1
ATOM 881 C CA . ALA A 1 110 ? -10.261 18.902 16.475 1.00 45.78 110 ALA A CA 1
ATOM 882 C C . ALA A 1 110 ? -10.821 19.306 17.854 1.00 45.78 110 ALA A C 1
ATOM 884 O O . ALA A 1 110 ? -11.345 20.412 18.005 1.00 45.78 110 ALA A O 1
ATOM 885 N N . TRP A 1 111 ? -10.696 18.453 18.876 1.00 42.62 111 TRP A N 1
ATOM 886 C CA . TRP A 1 111 ? -11.093 18.806 20.243 1.00 42.62 111 TRP A CA 1
ATOM 887 C C . TRP A 1 111 ? -10.118 19.785 20.890 1.00 42.62 111 TRP A C 1
ATOM 889 O O . TRP A 1 111 ? -10.578 20.762 21.478 1.00 42.62 111 TRP A O 1
ATOM 899 N N . LYS A 1 112 ? -8.799 19.610 20.713 1.00 45.34 112 LYS A N 1
ATOM 900 C CA . LYS A 1 112 ? -7.800 20.552 21.255 1.00 45.34 112 LYS A CA 1
ATOM 901 C C . LYS A 1 112 ? -7.916 21.970 20.693 1.00 45.34 112 LYS A C 1
ATOM 903 O O . LYS A 1 112 ? -7.597 22.910 21.407 1.00 45.34 112 LYS A O 1
ATOM 908 N N . PHE A 1 113 ? -8.405 22.141 19.465 1.00 44.34 113 PHE A N 1
ATOM 909 C CA . PHE A 1 113 ? -8.623 23.475 18.891 1.00 44.34 113 PHE A CA 1
ATOM 910 C C . PHE A 1 113 ? -9.931 24.137 19.355 1.00 44.34 113 PHE A C 1
ATOM 912 O O . PHE A 1 113 ? -10.085 25.350 19.241 1.00 44.34 113 PHE A O 1
ATOM 919 N N . LYS A 1 114 ? -10.884 23.352 19.877 1.00 42.72 114 LYS A N 1
ATOM 920 C CA . LYS A 1 114 ? -12.183 23.852 20.354 1.00 42.72 114 LYS A CA 1
ATOM 921 C C . LYS A 1 114 ? -12.203 24.109 21.861 1.00 42.72 114 LYS A C 1
ATOM 923 O O . LYS A 1 114 ? -12.958 24.965 22.311 1.00 42.72 114 LYS A O 1
ATOM 928 N N . ILE A 1 115 ? -11.326 23.451 22.624 1.00 46.38 115 ILE A N 1
ATOM 929 C CA . ILE A 1 115 ? -10.939 23.904 23.964 1.00 46.38 115 ILE A CA 1
ATOM 930 C C . ILE A 1 115 ? -9.831 24.951 23.831 1.00 46.38 115 ILE A C 1
ATOM 932 O O . ILE A 1 115 ? -8.663 24.699 24.103 1.00 46.38 115 ILE A O 1
ATOM 936 N N . GLY A 1 116 ? -10.205 26.149 23.381 1.00 45.28 116 GLY A N 1
ATOM 937 C CA . GLY A 1 116 ? -9.405 27.344 23.614 1.00 45.28 116 GLY A CA 1
ATOM 938 C C . GLY A 1 116 ? -9.201 27.489 25.117 1.00 45.28 116 GLY A C 1
ATOM 939 O O . GLY A 1 116 ? -10.053 28.019 25.827 1.00 45.28 116 GLY A O 1
ATOM 940 N N . VAL A 1 117 ? -8.091 26.931 25.590 1.00 47.88 117 VAL A N 1
ATOM 941 C CA . VAL A 1 117 ? -7.504 27.156 26.897 1.00 47.88 117 VAL A CA 1
ATOM 942 C C . VAL A 1 117 ? -7.313 28.664 27.007 1.00 47.88 117 VAL A C 1
ATOM 944 O O . VAL A 1 117 ? -6.411 29.243 26.410 1.00 47.88 117 VAL A O 1
ATOM 947 N N . SER A 1 118 ? -8.225 29.314 27.729 1.00 45.91 118 SER A N 1
ATOM 948 C CA . SER A 1 118 ? -8.001 30.639 28.291 1.00 45.91 118 SER A CA 1
ATOM 949 C C . SER A 1 118 ? -6.971 30.447 29.399 1.00 45.91 118 SER A C 1
ATOM 951 O O . SER A 1 118 ? -7.322 30.282 30.566 1.00 45.91 118 SER A O 1
ATOM 953 N N . GLU A 1 119 ? -5.701 30.339 29.012 1.00 45.78 119 GLU A N 1
ATOM 954 C CA . GLU A 1 119 ? -4.584 30.263 29.944 1.00 45.78 119 GLU A CA 1
ATOM 955 C C . GLU A 1 119 ? -4.543 31.585 30.712 1.00 45.78 119 GLU A C 1
ATOM 957 O O . GLU A 1 119 ? -4.287 32.658 30.163 1.00 45.78 119 GLU A O 1
ATOM 962 N N . GLY A 1 120 ? -4.919 31.503 31.987 1.00 47.62 120 GLY A N 1
ATOM 963 C CA . GLY A 1 120 ? -4.864 32.612 32.916 1.00 47.62 120 GLY A CA 1
ATOM 964 C C . GLY A 1 120 ? -3.428 33.093 33.065 1.00 47.62 120 GLY A C 1
ATOM 965 O O . GLY A 1 120 ? -2.574 32.379 33.580 1.00 47.62 120 GLY A O 1
ATOM 966 N N . GLY A 1 121 ? -3.180 34.334 32.657 1.00 39.16 121 GLY A N 1
ATOM 967 C CA . GLY A 1 121 ? -2.008 35.077 33.088 1.00 39.16 121 GLY A CA 1
ATOM 968 C C . GLY A 1 121 ? -2.254 35.636 34.484 1.00 39.16 121 GLY A C 1
ATOM 969 O O . GLY A 1 121 ? -2.895 36.675 34.627 1.00 39.16 121 GLY A O 1
ATOM 970 N N . VAL A 1 122 ? -1.741 34.959 35.512 1.00 47.03 122 VAL A N 1
ATOM 971 C CA . VAL A 1 122 ? -1.508 35.555 36.832 1.00 47.03 122 VAL A CA 1
ATOM 972 C C . VAL A 1 122 ? -0.007 35.588 37.131 1.00 47.03 122 VAL A C 1
ATOM 974 O O . VAL A 1 122 ? 0.634 34.548 37.220 1.00 47.03 122 VAL A O 1
ATOM 977 N N . VAL A 1 123 ? 0.449 36.832 37.335 1.00 49.22 123 VAL A N 1
ATOM 978 C CA . VAL A 1 123 ? 1.518 37.376 38.201 1.00 49.22 123 VAL A CA 1
ATOM 979 C C . VAL A 1 123 ? 3.005 37.103 37.903 1.00 49.22 123 VAL A C 1
ATOM 981 O O . VAL A 1 123 ? 3.462 35.969 37.922 1.00 49.22 123 VAL A O 1
ATOM 984 N N . ALA A 1 124 ? 3.792 38.183 37.761 1.00 39.19 124 ALA A N 1
ATOM 985 C CA . ALA A 1 124 ? 4.782 38.653 38.755 1.00 39.19 124 ALA A CA 1
ATOM 986 C C . ALA A 1 124 ? 5.691 39.758 38.163 1.00 39.19 124 ALA A C 1
ATOM 988 O O . ALA A 1 124 ? 6.217 39.586 37.064 1.00 39.19 124 ALA A O 1
ATOM 989 N N . GLY A 1 125 ? 5.904 40.853 38.909 1.00 38.78 125 GLY A N 1
ATOM 990 C CA . GLY A 1 125 ? 6.863 41.924 38.598 1.00 38.78 125 GLY A CA 1
ATOM 991 C C . GLY A 1 125 ? 6.404 43.293 39.065 1.00 38.78 125 GLY A C 1
ATOM 992 O O . GLY A 1 125 ? 5.893 44.036 38.203 1.00 38.78 125 GLY A O 1
#

Sequence (125 aa):
MAEGVDSLLKIANSQVLPQFLHDCVDDLTGTKQANFNNYNSDLEWTIDDFNHAKRSVQKIYRQSVINDKVEIEFSVGDNVEREIKKCLELRKDDIFETLVKEKLVNSVGAWKFKIGVSEGGVVAG